Protein AF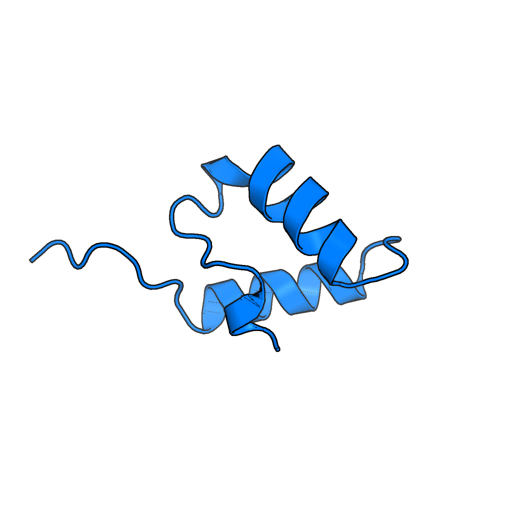-R5M3L9-F1 (afdb_monomer)

Sequence (53 aa):
MNRKGRMSEGEIMNILVYYHFGTYRNFKEYYLNCIRDRLRSYFPQAVSYNRFV

pLDDT: mean 88.02, std 12.04, range [39.78, 96.31]

Structure (mmCIF, N/CA/C/O backbone):
data_AF-R5M3L9-F1
#
_entry.id   AF-R5M3L9-F1
#
loop_
_atom_site.group_PDB
_atom_site.id
_atom_site.type_symbol
_atom_site.label_atom_id
_atom_site.label_alt_id
_atom_site.label_comp_id
_atom_site.label_asym_id
_atom_site.label_entity_id
_atom_site.label_seq_id
_atom_site.pdbx_PDB_ins_code
_atom_site.Cartn_x
_atom_site.Cartn_y
_atom_site.Cartn_z
_atom_site.occupancy
_atom_site.B_iso_or_equiv
_atom_site.auth_seq_id
_atom_site.auth_comp_id
_atom_site.auth_asym_id
_atom_site.auth_atom_id
_atom_site.pdbx_PDB_model_num
ATOM 1 N N . MET A 1 1 ? -14.017 -2.574 22.554 1.00 39.78 1 MET A N 1
ATOM 2 C CA . MET A 1 1 ? -12.824 -1.730 22.311 1.00 39.78 1 MET A CA 1
ATOM 3 C C . MET A 1 1 ? -12.512 -1.734 20.820 1.00 39.78 1 MET A C 1
ATOM 5 O O . MET A 1 1 ? -12.062 -2.745 20.303 1.00 39.78 1 MET A O 1
ATOM 9 N N . ASN A 1 2 ? -12.811 -0.642 20.117 1.00 51.09 2 ASN A N 1
ATOM 10 C CA . ASN A 1 2 ? -12.588 -0.504 18.677 1.00 51.09 2 ASN A CA 1
ATOM 11 C C . ASN A 1 2 ? -11.142 -0.021 18.456 1.00 51.09 2 ASN A C 1
ATOM 13 O O . ASN A 1 2 ? -10.864 1.178 18.532 1.00 51.09 2 ASN A O 1
ATOM 17 N N . ARG A 1 3 ? -10.184 -0.951 18.328 1.00 55.50 3 ARG A N 1
ATOM 18 C CA . ARG A 1 3 ? -8.766 -0.612 18.122 1.00 55.50 3 ARG A CA 1
ATOM 19 C C . ARG A 1 3 ? -8.611 -0.037 16.710 1.00 55.50 3 ARG A C 1
ATOM 21 O O . ARG A 1 3 ? -8.481 -0.772 15.739 1.00 55.50 3 ARG A O 1
ATOM 28 N N . LYS A 1 4 ? -8.650 1.293 16.604 1.00 56.56 4 LYS A N 1
ATOM 29 C CA . LYS A 1 4 ? -8.290 2.033 15.389 1.00 56.56 4 LYS A CA 1
ATOM 30 C C . LYS A 1 4 ? -6.887 1.606 14.918 1.00 56.56 4 LYS A C 1
ATOM 32 O O . LYS A 1 4 ? -5.936 1.693 15.691 1.00 56.56 4 LYS A O 1
ATOM 37 N N . GLY A 1 5 ? -6.762 1.217 13.647 1.00 62.94 5 GLY A N 1
ATOM 38 C CA . GLY A 1 5 ? -5.540 1.459 12.871 1.00 62.94 5 GLY A CA 1
ATOM 39 C C . GLY A 1 5 ? -4.480 0.358 12.778 1.00 62.94 5 GLY A C 1
ATOM 40 O O . GLY A 1 5 ? -3.307 0.692 12.605 1.00 62.94 5 GLY A O 1
ATOM 41 N N . ARG A 1 6 ? -4.819 -0.934 12.859 1.00 75.69 6 ARG A N 1
ATOM 42 C CA . ARG A 1 6 ? -3.860 -1.991 12.487 1.00 75.69 6 ARG A CA 1
ATOM 43 C C . ARG A 1 6 ? -4.442 -2.925 11.439 1.00 75.69 6 ARG A C 1
ATOM 45 O O . ARG A 1 6 ? -5.379 -3.656 11.722 1.00 75.69 6 ARG A O 1
ATOM 52 N N . MET A 1 7 ? -3.828 -2.897 10.261 1.00 89.50 7 MET A N 1
ATOM 53 C CA . MET A 1 7 ? -3.944 -3.953 9.267 1.00 89.50 7 MET A CA 1
ATOM 54 C C . MET A 1 7 ? -3.436 -5.265 9.872 1.00 89.50 7 MET A C 1
ATOM 56 O O . MET A 1 7 ? -2.358 -5.284 10.481 1.00 89.50 7 MET A O 1
ATOM 60 N N . SER A 1 8 ? -4.233 -6.320 9.758 1.00 89.88 8 SER A N 1
ATOM 61 C CA . SER A 1 8 ? -3.876 -7.663 10.211 1.00 89.88 8 SER A CA 1
ATOM 62 C C . SER A 1 8 ? -2.775 -8.273 9.338 1.00 89.88 8 SER A C 1
ATOM 64 O O . SER A 1 8 ? -2.582 -7.877 8.188 1.00 89.88 8 SER A O 1
ATOM 66 N N . GLU A 1 9 ? -2.059 -9.266 9.864 1.00 89.06 9 GLU A N 1
ATOM 67 C CA . GLU A 1 9 ? -1.031 -9.990 9.100 1.00 89.06 9 GLU A CA 1
ATOM 68 C C . GLU A 1 9 ? -1.621 -10.680 7.861 1.00 89.06 9 GLU A C 1
ATOM 70 O O . GLU A 1 9 ? -0.999 -10.674 6.803 1.00 89.06 9 GLU A O 1
ATOM 75 N N . GLY A 1 10 ? -2.857 -11.184 7.953 1.00 92.81 10 GLY A N 1
ATOM 76 C CA . GLY A 1 10 ? -3.576 -11.758 6.813 1.00 92.81 10 GLY A CA 1
ATOM 77 C C . GLY A 1 10 ? -3.886 -10.733 5.718 1.00 92.81 10 GLY A C 1
ATOM 78 O O . GLY A 1 10 ? -3.735 -11.029 4.537 1.00 92.81 10 GLY A O 1
ATOM 79 N N . GLU A 1 11 ? -4.253 -9.500 6.076 1.00 92.44 11 GLU A N 1
ATOM 80 C CA . GLU A 1 11 ? -4.442 -8.426 5.092 1.00 92.44 11 GLU A CA 1
ATOM 81 C C . GLU A 1 11 ? -3.121 -8.005 4.430 1.00 92.44 11 GLU A C 1
ATOM 83 O O . GLU A 1 11 ? -3.096 -7.763 3.223 1.00 92.44 11 GLU A O 1
ATOM 88 N N . ILE A 1 12 ? -2.020 -7.957 5.190 1.00 91.94 12 ILE A N 1
ATOM 89 C CA . ILE A 1 12 ? -0.670 -7.720 4.648 1.00 91.94 12 ILE A CA 1
ATOM 90 C C . ILE A 1 12 ? -0.307 -8.830 3.654 1.00 91.94 12 ILE A C 1
ATOM 92 O O . ILE A 1 12 ? 0.124 -8.541 2.538 1.00 91.94 12 ILE A O 1
ATOM 96 N N . MET A 1 13 ? -0.534 -10.090 4.026 1.00 94.56 13 MET A N 1
ATOM 97 C CA . MET A 1 13 ? -0.284 -11.238 3.159 1.00 94.56 13 MET A CA 1
ATOM 98 C C . MET A 1 13 ? -1.147 -11.192 1.895 1.00 94.56 13 MET A C 1
ATOM 100 O O . MET A 1 13 ? -0.617 -11.385 0.805 1.00 94.56 13 MET A O 1
ATOM 104 N N . ASN A 1 14 ? -2.433 -10.847 2.003 1.00 94.56 14 ASN A N 1
ATOM 105 C CA . ASN A 1 14 ? -3.304 -10.672 0.840 1.00 94.56 14 ASN A CA 1
ATOM 106 C C . ASN A 1 14 ? -2.751 -9.616 -0.120 1.00 94.56 14 ASN A C 1
ATOM 108 O O . ASN A 1 14 ? -2.685 -9.865 -1.319 1.00 94.56 14 ASN A O 1
ATOM 112 N N . ILE A 1 15 ? -2.294 -8.468 0.383 1.00 94.81 15 ILE A N 1
ATOM 113 C CA . ILE A 1 15 ? -1.686 -7.428 -0.458 1.00 94.81 15 ILE A CA 1
ATOM 114 C C . ILE A 1 15 ? -0.465 -7.958 -1.214 1.00 94.81 15 ILE A C 1
ATOM 116 O O . ILE A 1 15 ? -0.335 -7.677 -2.407 1.00 94.81 15 ILE A O 1
ATOM 120 N N . LEU A 1 16 ? 0.408 -8.717 -0.548 1.00 94.19 16 LEU A N 1
ATOM 121 C CA . LEU A 1 16 ? 1.608 -9.295 -1.159 1.00 94.19 16 LEU A CA 1
ATOM 122 C C . LEU A 1 16 ? 1.258 -10.374 -2.192 1.00 94.19 16 LEU A C 1
ATOM 124 O O . L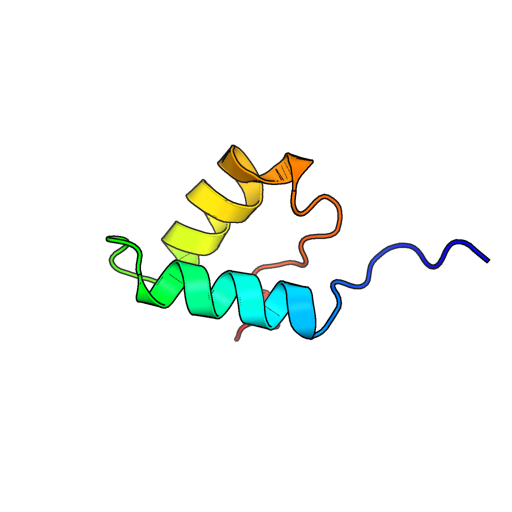EU A 1 16 ? 1.793 -10.366 -3.297 1.00 94.19 16 LEU A O 1
ATOM 128 N N . VAL A 1 17 ? 0.318 -11.264 -1.873 1.00 94.56 17 VAL A N 1
ATOM 129 C 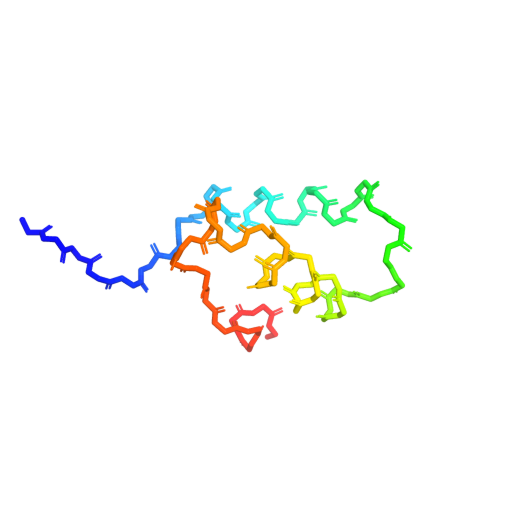CA . VAL A 1 17 ? -0.152 -12.310 -2.792 1.00 94.56 17 VAL A CA 1
ATOM 130 C C . VAL A 1 17 ? -0.782 -11.685 -4.038 1.00 94.56 17 VAL A C 1
ATOM 132 O O . VAL A 1 17 ? -0.427 -12.057 -5.153 1.00 94.56 17 VAL A O 1
ATOM 135 N N . TYR A 1 18 ? -1.650 -10.684 -3.881 1.00 93.69 18 TYR A N 1
ATOM 136 C CA . TYR A 1 18 ? -2.228 -9.964 -5.019 1.00 93.69 18 TYR A CA 1
ATOM 137 C C . TYR A 1 18 ? -1.166 -9.246 -5.860 1.00 93.69 18 TYR A C 1
ATOM 139 O O . TYR A 1 18 ? -1.288 -9.208 -7.083 1.00 93.69 18 TYR A O 1
ATOM 147 N N . TYR A 1 19 ? -0.114 -8.706 -5.235 1.00 95.06 19 TYR A N 1
ATOM 148 C CA . TYR A 1 19 ? 0.996 -8.103 -5.970 1.00 95.06 19 TYR A CA 1
ATOM 149 C C . TYR A 1 19 ? 1.707 -9.123 -6.863 1.00 95.06 19 TYR A C 1
ATOM 151 O O . TYR A 1 19 ? 1.967 -8.822 -8.024 1.00 95.06 19 TYR A O 1
ATOM 159 N N . HIS A 1 20 ? 1.969 -10.330 -6.350 1.00 93.25 20 HIS A N 1
ATOM 160 C CA . HIS A 1 20 ? 2.640 -11.394 -7.103 1.00 93.25 20 HIS A CA 1
ATOM 161 C C . HIS A 1 20 ? 1.890 -11.816 -8.371 1.00 93.25 20 HIS A C 1
ATOM 163 O O . HIS A 1 20 ? 2.526 -12.225 -9.340 1.00 93.25 20 HIS A O 1
ATOM 169 N N . PHE A 1 21 ? 0.561 -11.701 -8.380 1.00 90.88 21 PHE A N 1
ATOM 170 C CA . PHE A 1 21 ? -0.267 -11.999 -9.553 1.00 90.88 21 PHE A CA 1
ATOM 171 C C . PHE A 1 21 ? -0.570 -10.771 -10.426 1.00 90.88 21 PHE A C 1
ATOM 173 O O . PHE A 1 21 ? -1.170 -10.905 -11.492 1.00 90.88 21 PHE A O 1
ATOM 180 N N . GLY A 1 22 ? -0.194 -9.572 -9.984 1.00 86.62 22 GLY A N 1
ATOM 181 C CA . GLY A 1 22 ? -0.432 -8.327 -10.705 1.00 86.62 22 GLY A CA 1
ATOM 182 C C . GLY A 1 22 ? 0.608 -8.044 -11.792 1.00 86.62 22 GLY A C 1
ATOM 183 O O . GLY A 1 22 ? 1.674 -8.644 -11.852 1.00 86.62 22 GLY A O 1
ATOM 184 N N . THR A 1 23 ? 0.316 -7.056 -12.639 1.00 89.19 23 THR A N 1
ATOM 185 C CA . THR A 1 23 ? 1.208 -6.603 -13.726 1.00 89.19 23 THR A CA 1
ATOM 186 C C . THR A 1 23 ? 2.010 -5.345 -13.371 1.00 89.19 23 THR A C 1
ATOM 188 O O . THR A 1 23 ? 2.607 -4.716 -14.246 1.00 89.19 23 THR A O 1
ATOM 191 N N . TYR A 1 24 ? 1.979 -4.912 -12.109 1.00 91.81 24 TYR A N 1
ATOM 192 C CA . TYR A 1 24 ? 2.656 -3.692 -11.671 1.00 91.81 24 TYR A CA 1
ATOM 193 C C . TYR A 1 24 ? 4.172 -3.887 -11.647 1.00 91.81 24 TYR A C 1
ATOM 195 O O . TYR A 1 24 ? 4.672 -4.901 -11.172 1.00 91.81 24 TYR A O 1
ATOM 203 N N . ARG A 1 25 ? 4.917 -2.882 -12.120 1.00 90.75 25 ARG A N 1
ATOM 204 C CA . ARG A 1 25 ? 6.386 -2.953 -12.210 1.00 90.75 25 ARG A CA 1
ATOM 205 C C . ARG A 1 25 ? 7.086 -2.909 -10.856 1.00 90.75 25 ARG A C 1
ATOM 207 O O . ARG A 1 25 ? 8.187 -3.428 -10.725 1.00 90.75 25 ARG A O 1
ATOM 214 N N . ASN A 1 26 ? 6.497 -2.226 -9.878 1.00 93.69 26 ASN A N 1
ATOM 215 C CA . ASN A 1 26 ? 7.052 -2.118 -8.537 1.00 93.69 26 ASN A CA 1
ATOM 216 C C . ASN A 1 26 ? 5.942 -2.091 -7.481 1.00 93.69 26 ASN A C 1
ATOM 218 O O . ASN A 1 26 ? 4.811 -1.668 -7.737 1.00 93.69 26 ASN A O 1
ATOM 222 N N . PHE A 1 27 ? 6.300 -2.517 -6.270 1.00 95.31 27 PHE A N 1
ATOM 223 C CA . PHE A 1 27 ? 5.356 -2.662 -5.167 1.00 95.31 27 PHE A CA 1
ATOM 224 C C . PHE A 1 27 ? 4.772 -1.322 -4.704 1.00 95.31 27 PHE A C 1
ATOM 226 O O . PHE A 1 27 ? 3.605 -1.256 -4.327 1.00 95.31 27 PHE A O 1
ATOM 233 N N . LYS A 1 28 ? 5.546 -0.232 -4.778 1.00 95.19 28 LYS A N 1
ATOM 234 C CA . LYS A 1 28 ? 5.090 1.106 -4.377 1.00 95.19 28 LYS A CA 1
ATOM 235 C C . LYS A 1 28 ? 3.938 1.602 -5.242 1.00 95.19 28 LYS A C 1
ATOM 237 O O . LYS A 1 28 ? 2.936 2.074 -4.712 1.00 95.19 28 LYS A O 1
ATOM 242 N N . GLU A 1 29 ? 4.072 1.475 -6.555 1.00 95.38 29 GLU A N 1
ATOM 243 C CA . GLU A 1 29 ? 3.044 1.862 -7.518 1.00 95.38 29 GLU A CA 1
ATOM 244 C C . GLU A 1 29 ? 1.777 1.019 -7.343 1.00 95.38 29 GLU A C 1
ATOM 246 O O . GLU A 1 29 ? 0.678 1.566 -7.279 1.00 95.38 29 GLU A O 1
ATOM 251 N N . TYR A 1 30 ? 1.935 -0.296 -7.182 1.00 96.31 30 TYR A N 1
ATOM 252 C CA . TYR A 1 30 ? 0.829 -1.195 -6.858 1.00 96.31 30 TYR A CA 1
ATOM 253 C C . TYR A 1 30 ? 0.110 -0.779 -5.569 1.00 96.31 30 TYR A C 1
ATOM 255 O O . TYR A 1 30 ? -1.114 -0.647 -5.545 1.00 96.31 30 TYR A O 1
ATOM 263 N N . TYR A 1 31 ? 0.859 -0.536 -4.496 1.00 96.12 31 TYR A N 1
ATOM 264 C CA . TYR A 1 31 ? 0.280 -0.213 -3.201 1.00 96.12 31 TYR A CA 1
ATOM 265 C C . TYR A 1 31 ? -0.497 1.108 -3.230 1.00 96.12 31 TYR A C 1
ATOM 267 O O . TYR A 1 31 ? -1.613 1.189 -2.719 1.00 96.12 31 TYR A O 1
ATOM 275 N N . LEU A 1 32 ? 0.070 2.147 -3.844 1.00 95.06 32 LEU A N 1
ATOM 276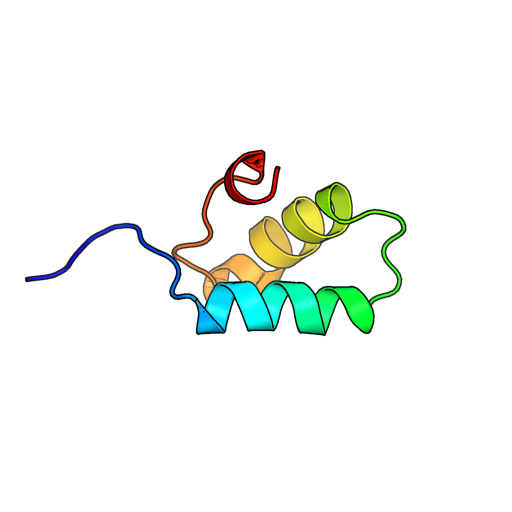 C CA . LEU A 1 32 ? -0.573 3.458 -3.910 1.00 95.06 32 LEU A CA 1
ATOM 277 C C . LEU A 1 32 ? -1.770 3.445 -4.875 1.00 95.06 32 LEU A C 1
ATOM 279 O O . LEU A 1 32 ? -2.884 3.762 -4.473 1.00 95.06 32 LEU A O 1
ATOM 283 N N . ASN A 1 33 ? -1.584 2.974 -6.106 1.00 94.31 33 ASN A N 1
ATOM 284 C CA . ASN A 1 33 ? -2.609 3.116 -7.144 1.00 94.31 33 ASN A CA 1
ATOM 285 C C . ASN A 1 33 ? -3.684 2.018 -7.093 1.00 94.31 33 ASN A C 1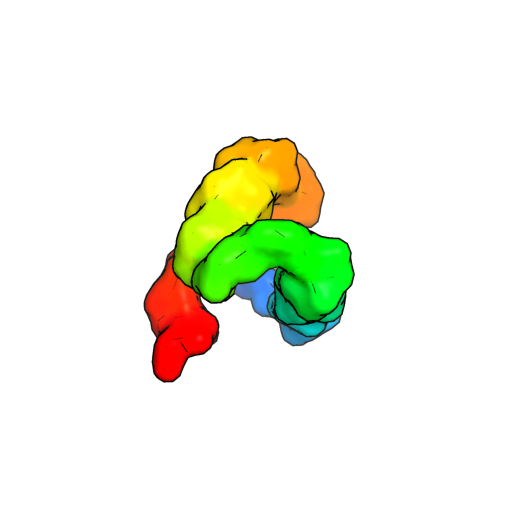
ATOM 287 O O . ASN A 1 33 ? -4.793 2.209 -7.596 1.00 94.31 33 ASN A O 1
ATOM 291 N N . CYS A 1 34 ? -3.371 0.842 -6.539 1.00 94.56 34 CYS A N 1
ATOM 292 C CA . CYS A 1 34 ? -4.323 -0.263 -6.427 1.00 94.56 34 CYS A CA 1
ATOM 293 C C . CYS A 1 34 ? -4.912 -0.343 -5.020 1.00 94.56 34 CYS A C 1
ATOM 295 O O . CYS A 1 34 ? -6.111 -0.140 -4.859 1.00 94.56 34 CYS A O 1
ATOM 297 N N . ILE A 1 35 ? -4.090 -0.587 -3.993 1.00 95.00 35 ILE A N 1
ATOM 298 C CA . ILE A 1 35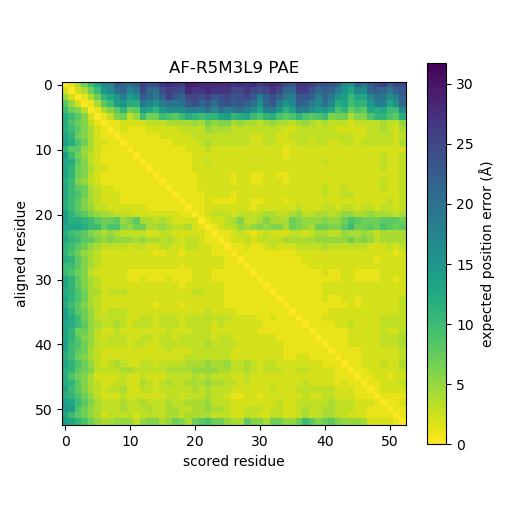 ? -4.595 -0.803 -2.627 1.00 95.00 35 ILE A CA 1
ATOM 299 C C . ILE A 1 35 ? -5.215 0.469 -2.050 1.00 95.00 35 ILE A C 1
ATOM 301 O O . ILE A 1 35 ? -6.335 0.439 -1.540 1.00 95.00 35 ILE A O 1
ATOM 305 N N . ARG A 1 36 ? -4.482 1.585 -2.107 1.00 93.19 36 ARG A N 1
ATOM 306 C CA . ARG A 1 36 ? -4.885 2.838 -1.456 1.00 93.19 36 ARG A CA 1
ATOM 307 C C . ARG A 1 36 ? -5.957 3.601 -2.227 1.00 93.19 36 ARG A C 1
ATOM 309 O O . ARG A 1 36 ? -6.784 4.240 -1.577 1.00 93.19 36 ARG A O 1
ATOM 316 N N . ASP A 1 37 ? -5.965 3.490 -3.553 1.00 93.50 37 ASP A N 1
ATOM 317 C CA . ASP A 1 37 ? -6.926 4.193 -4.403 1.00 93.50 37 ASP A CA 1
ATOM 318 C C . ASP A 1 37 ? -8.099 3.294 -4.8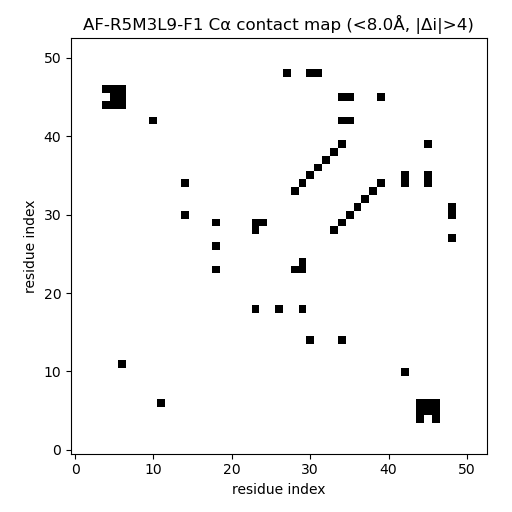19 1.00 93.50 37 ASP A C 1
ATOM 320 O O . ASP A 1 37 ? -9.231 3.514 -4.386 1.00 93.50 37 ASP A O 1
ATOM 324 N N . ARG A 1 38 ? -7.854 2.250 -5.625 1.00 93.56 38 ARG A N 1
ATOM 325 C CA . ARG A 1 38 ? -8.926 1.415 -6.210 1.00 93.56 38 ARG A CA 1
ATOM 326 C C . ARG A 1 38 ? -9.600 0.479 -5.206 1.00 93.56 38 ARG A C 1
ATOM 32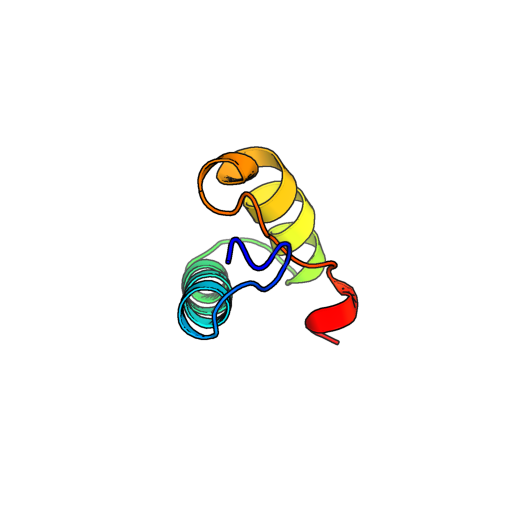8 O O . ARG A 1 38 ? -10.809 0.286 -5.274 1.00 93.56 38 ARG A O 1
ATOM 335 N N . LEU A 1 39 ? -8.837 -0.102 -4.283 1.00 93.44 39 LEU A N 1
ATOM 336 C CA . LEU A 1 39 ? -9.304 -1.103 -3.316 1.00 93.44 39 LEU A CA 1
ATOM 337 C C . LEU A 1 39 ? -9.460 -0.532 -1.901 1.00 93.44 39 LEU A C 1
ATOM 339 O O . LEU A 1 39 ? -9.554 -1.284 -0.929 1.00 93.44 39 LEU A O 1
ATOM 343 N N . ARG A 1 40 ? -9.543 0.796 -1.768 1.00 91.81 40 ARG A N 1
ATOM 344 C CA . ARG A 1 40 ? -9.643 1.487 -0.475 1.00 91.81 40 ARG A CA 1
ATOM 345 C C . ARG A 1 40 ? -10.795 0.985 0.399 1.00 91.81 40 ARG A C 1
ATOM 347 O O . ARG A 1 40 ? -10.662 0.951 1.618 1.00 91.81 40 ARG A O 1
ATOM 354 N N . SER A 1 41 ? -11.922 0.612 -0.207 1.00 92.25 41 SER A N 1
ATOM 355 C CA . SER A 1 41 ? -13.087 0.068 0.503 1.00 92.25 41 SER A CA 1
ATOM 356 C C . SER A 1 41 ? -12.830 -1.314 1.108 1.00 92.25 41 SER A C 1
ATOM 358 O O . SER A 1 41 ? -13.392 -1.621 2.155 1.00 92.25 41 SER A O 1
ATOM 360 N N . TYR A 1 42 ? -11.967 -2.119 0.482 1.00 91.06 42 TYR A N 1
ATOM 361 C CA . TYR A 1 42 ? -11.565 -3.441 0.969 1.00 91.06 42 TYR A CA 1
ATOM 362 C C . TYR A 1 42 ? -10.462 -3.359 2.023 1.00 91.06 42 TYR A C 1
ATOM 364 O O . TYR A 1 42 ? -10.405 -4.199 2.915 1.00 91.06 42 TYR A O 1
ATOM 372 N N . PHE A 1 43 ? -9.627 -2.319 1.958 1.00 90.69 43 PHE A N 1
ATOM 373 C CA . PHE A 1 43 ? -8.553 -2.070 2.919 1.00 90.69 43 PHE A CA 1
ATOM 374 C C . PHE A 1 43 ? -8.705 -0.698 3.601 1.00 90.69 43 PHE A C 1
ATOM 376 O O . PHE A 1 43 ? -7.822 0.160 3.493 1.00 90.69 43 PHE A O 1
ATOM 383 N N . PRO A 1 44 ? -9.799 -0.458 4.350 1.00 88.69 44 PRO A N 1
ATOM 384 C CA . PRO A 1 44 ? -10.070 0.848 4.957 1.00 88.69 44 PRO A CA 1
ATOM 385 C C . PRO A 1 44 ? -9.039 1.240 6.025 1.00 88.69 44 PRO A C 1
ATOM 387 O O . PRO A 1 44 ? -8.912 2.416 6.362 1.00 88.69 44 PRO A O 1
ATOM 390 N N . GLN A 1 45 ? -8.294 0.261 6.550 1.00 90.25 45 GLN A N 1
ATOM 391 C CA . GLN A 1 45 ? -7.220 0.436 7.531 1.00 90.25 45 GLN A CA 1
ATOM 392 C C . GLN A 1 45 ? -5.824 0.216 6.918 1.00 90.25 45 GLN A C 1
ATOM 394 O O . GLN A 1 45 ? -4.874 -0.089 7.644 1.00 90.25 45 GLN A O 1
ATOM 399 N N . ALA A 1 46 ? -5.685 0.360 5.592 1.00 91.00 46 ALA A N 1
ATOM 400 C CA . ALA A 1 46 ? -4.399 0.266 4.907 1.00 91.00 46 ALA A CA 1
ATOM 401 C C . ALA A 1 46 ? -3.373 1.228 5.529 1.00 91.00 46 ALA A C 1
ATOM 403 O O . ALA A 1 46 ? -3.589 2.445 5.592 1.00 91.00 46 ALA A O 1
ATOM 404 N N . VAL A 1 47 ? -2.252 0.660 5.981 1.00 90.31 47 VAL A N 1
ATOM 405 C CA .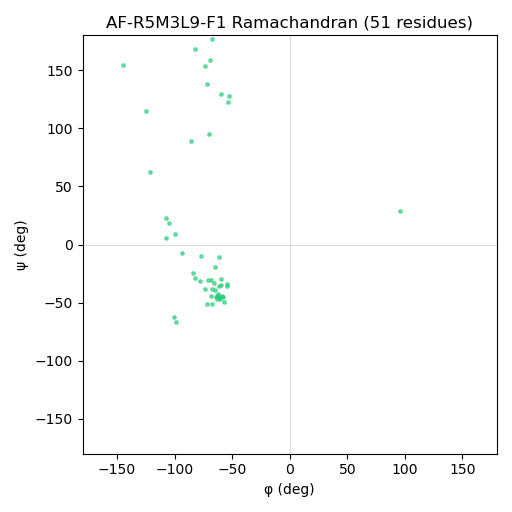 VAL A 1 47 ? -1.134 1.388 6.598 1.00 90.31 47 VAL A CA 1
ATOM 406 C C . VAL A 1 47 ? -0.410 2.294 5.584 1.00 90.31 47 VAL A C 1
ATOM 408 O O . VAL A 1 47 ? -0.769 2.375 4.414 1.00 90.31 47 VAL A O 1
ATOM 411 N N . SER A 1 48 ? 0.592 3.061 6.012 1.00 89.88 48 SER A N 1
ATOM 412 C CA . SER A 1 48 ? 1.441 3.784 5.058 1.00 89.88 48 SER A CA 1
ATOM 413 C C . SER A 1 48 ? 2.388 2.816 4.341 1.00 89.88 48 SER A C 1
ATOM 415 O O . SER A 1 48 ? 2.773 1.791 4.897 1.00 89.88 48 SER A O 1
ATOM 417 N N . TYR A 1 49 ? 2.820 3.162 3.125 1.00 90.88 49 TYR A N 1
ATOM 418 C CA . TYR A 1 49 ? 3.790 2.361 2.366 1.00 90.88 49 TYR A CA 1
ATOM 419 C C . TYR A 1 49 ? 5.088 2.087 3.151 1.00 90.88 49 TYR A C 1
ATOM 421 O O . TYR A 1 49 ? 5.639 0.998 3.062 1.00 90.88 49 TYR A O 1
ATOM 429 N N . ASN A 1 50 ? 5.533 3.031 3.989 1.00 89.00 50 ASN A N 1
ATOM 430 C CA . ASN A 1 50 ? 6.744 2.897 4.810 1.00 89.00 50 ASN A CA 1
ATOM 431 C C . ASN A 1 50 ? 6.690 1.736 5.820 1.00 89.00 50 ASN A C 1
ATOM 433 O O . ASN A 1 50 ? 7.704 1.425 6.419 1.00 89.00 50 ASN A O 1
ATOM 437 N N . ARG A 1 51 ? 5.529 1.101 6.040 1.00 86.19 51 ARG A N 1
ATOM 438 C CA . ARG A 1 51 ? 5.427 -0.140 6.832 1.00 86.19 51 ARG A CA 1
ATOM 439 C C . ARG A 1 51 ? 5.889 -1.391 6.080 1.00 86.19 51 ARG A C 1
ATOM 441 O O . ARG A 1 51 ? 5.981 -2.438 6.711 1.00 86.19 51 ARG A O 1
ATOM 448 N N . PHE A 1 52 ? 6.127 -1.287 4.774 1.00 85.12 52 PHE A N 1
ATOM 449 C CA . PHE A 1 52 ? 6.600 -2.367 3.901 1.00 85.12 52 PHE A CA 1
ATOM 450 C C . PHE A 1 52 ? 8.070 -2.196 3.474 1.00 85.12 52 PHE A C 1
ATOM 452 O O . PHE A 1 52 ? 8.541 -2.955 2.630 1.00 85.12 52 PHE A O 1
ATOM 459 N N . VAL A 1 53 ? 8.765 -1.191 4.017 1.00 82.38 53 VAL A N 1
ATOM 460 C CA . VAL A 1 53 ? 10.196 -0.906 3.813 1.00 82.38 53 VAL A CA 1
ATOM 461 C C . VAL A 1 53 ? 10.908 -1.128 5.136 1.00 82.38 53 VAL A C 1
ATOM 463 O O . VAL A 1 53 ? 11.991 -1.745 5.110 1.00 82.38 53 VAL A O 1
#

Mean predicted aligned error: 4.45 Å

Secondary structure (DSSP, 8-state):
---TT---HHHHHHHHHHHHHS--SSHHHHIIIIIIIITTTT-TT---GGGG-

Solvent-accessible surface area (backbone atoms only — not comparable to full-atom values): 3425 Å² total; per-residue (Å²): 134,86,78,83,78,70,64,49,71,68,57,53,49,49,54,53,54,52,54,74,76,46,91,61,94,46,70,66,61,38,44,51,62,39,43,62,57,72,37,25,88,83,40,77,46,64,73,64,74,77,79,80,109

Radius of gyration: 11.09 Å; Cα contacts (8 Å, |Δi|>4): 33; chains: 1; bounding box: 23×16×36 Å

Foldseek 3Di:
DPDAADDDPVNVVVLVVVVVVDPDPDSVCCCVCPVVPVVCVVCVRDDDPVVVD